Protein AF-A0A9W9K1G7-F1 (afdb_monomer_lite)

pLDDT: mean 81.19, std 14.68, range [48.09, 98.25]

Sequence (111 aa):
MTEQDDEAIGNQKRASWRSKCRATLSKHIYDVQLRIGNGGAGQSGLIKALANAFIKSSVRNGSDPLAVEWYNMIPSRASTTCKDGTIDIGITYTPAAESIAIMKGFAKGPA

Secondary structure (DSSP, 8-state):
--HHHHHHHHHHHHHHHHHHHHHHHT--SSEEEEEEEESHHHHTTHHHHHHHHHHHHHHHTTPPPEEEEEEE--HHHHHHHHHTTS-SEE--S-HHHHHHHHHTTSSPPP-

Radius of gyration: 20.98 Å; chains: 1; bounding box: 46×28×68 Å

Organism: NCBI:txid1131581

Structure (mmCIF, N/CA/C/O backbone):
data_AF-A0A9W9K1G7-F1
#
_entry.id   AF-A0A9W9K1G7-F1
#
loop_
_atom_site.group_PDB
_atom_site.id
_atom_site.type_symbol
_atom_site.label_atom_id
_atom_site.label_alt_id
_atom_site.label_comp_id
_atom_site.label_asym_id
_atom_site.label_entity_id
_atom_site.label_seq_id
_atom_site.pdbx_PDB_ins_code
_atom_site.Cartn_x
_atom_site.Cartn_y
_atom_site.Cartn_z
_atom_site.occupancy
_atom_site.B_iso_or_equiv
_atom_site.auth_seq_id
_atom_site.auth_comp_id
_atom_site.auth_asym_id
_atom_site.auth_atom_id
_atom_site.pdbx_PDB_model_num
ATOM 1 N N . MET A 1 1 ? 24.362 -0.437 51.561 1.00 55.97 1 MET A N 1
ATOM 2 C CA . MET A 1 1 ? 23.939 -0.453 50.150 1.00 55.97 1 MET A CA 1
ATOM 3 C C . MET A 1 1 ? 25.197 -0.446 49.328 1.00 55.97 1 MET A C 1
ATOM 5 O O . MET A 1 1 ? 26.000 0.467 49.491 1.00 55.97 1 MET A O 1
ATOM 9 N N . THR A 1 2 ? 25.430 -1.532 48.605 1.00 64.62 2 THR A N 1
ATOM 10 C CA . THR A 1 2 ? 26.621 -1.706 47.770 1.00 64.62 2 THR A CA 1
ATOM 11 C C . THR A 1 2 ? 26.306 -1.242 46.350 1.00 64.62 2 THR A C 1
ATOM 13 O O . THR A 1 2 ? 25.144 -1.184 45.954 1.00 64.62 2 THR A O 1
ATOM 16 N N . GLU A 1 3 ? 27.329 -0.935 45.555 1.00 62.25 3 GLU A N 1
ATOM 17 C CA . GLU A 1 3 ? 27.163 -0.558 44.140 1.00 62.25 3 GLU A CA 1
ATOM 18 C C . GLU A 1 3 ? 26.396 -1.623 43.326 1.00 62.25 3 GLU A C 1
ATOM 20 O O . GLU A 1 3 ? 25.726 -1.306 42.344 1.00 62.25 3 GLU A O 1
ATOM 25 N N . GLN A 1 4 ? 26.424 -2.880 43.778 1.00 63.47 4 GLN A N 1
ATOM 26 C CA . GLN A 1 4 ? 25.670 -3.988 43.189 1.00 63.47 4 GLN A CA 1
ATOM 27 C C . GLN A 1 4 ? 24.152 -3.842 43.381 1.00 63.47 4 GLN A C 1
ATOM 29 O O . GLN A 1 4 ? 23.384 -4.217 42.492 1.00 63.47 4 GLN A O 1
ATOM 34 N N . ASP A 1 5 ? 23.713 -3.259 44.499 1.00 62.88 5 ASP A N 1
ATOM 35 C CA . ASP A 1 5 ? 22.293 -3.025 44.774 1.00 62.88 5 ASP A CA 1
ATOM 36 C C . ASP A 1 5 ? 21.732 -1.916 43.861 1.00 62.88 5 ASP A C 1
ATOM 38 O O . ASP A 1 5 ? 20.621 -2.029 43.334 1.00 62.88 5 ASP A O 1
ATOM 42 N N . ASP A 1 6 ? 22.522 -0.870 43.600 1.00 63.22 6 ASP A N 1
ATOM 43 C CA . ASP A 1 6 ? 22.136 0.243 42.723 1.00 63.22 6 ASP A CA 1
ATOM 44 C C . ASP A 1 6 ? 22.085 -0.175 41.245 1.00 63.22 6 ASP A C 1
ATOM 46 O O . ASP A 1 6 ? 21.170 0.221 40.509 1.00 63.22 6 ASP A O 1
ATOM 50 N N . GLU A 1 7 ? 23.007 -1.039 40.808 1.00 72.31 7 GLU A N 1
ATOM 51 C CA . GLU A 1 7 ? 22.971 -1.621 39.465 1.00 72.31 7 GLU A CA 1
ATOM 52 C C . GLU A 1 7 ? 21.748 -2.532 39.277 1.00 72.31 7 GLU A C 1
ATOM 54 O O . GLU A 1 7 ? 21.070 -2.464 38.242 1.00 72.31 7 GLU A O 1
ATOM 59 N N . ALA A 1 8 ? 21.404 -3.330 40.293 1.00 67.25 8 ALA A N 1
ATOM 60 C CA . ALA A 1 8 ? 20.217 -4.178 40.277 1.00 67.25 8 ALA A CA 1
ATOM 61 C C . ALA A 1 8 ? 18.926 -3.346 40.161 1.00 67.25 8 ALA A C 1
ATOM 63 O O . ALA A 1 8 ? 18.073 -3.627 39.309 1.00 67.25 8 ALA A O 1
ATOM 64 N N . ILE A 1 9 ? 18.811 -2.257 40.928 1.00 71.62 9 ILE A N 1
ATOM 65 C CA . ILE A 1 9 ? 17.673 -1.327 40.858 1.00 71.62 9 ILE A CA 1
ATOM 66 C C . ILE A 1 9 ? 17.621 -0.626 39.491 1.00 71.62 9 ILE A C 1
ATOM 68 O O . ILE A 1 9 ? 16.543 -0.488 38.896 1.00 71.62 9 ILE A O 1
ATOM 72 N N . GLY A 1 10 ? 18.771 -0.210 38.955 1.00 69.00 10 GLY A N 1
ATOM 73 C CA . GLY A 1 10 ? 18.880 0.389 37.625 1.00 69.00 10 GLY A CA 1
ATOM 74 C C . GLY A 1 10 ? 18.454 -0.567 36.507 1.00 69.00 10 GLY A C 1
ATOM 75 O O . GLY A 1 10 ? 17.726 -0.179 35.585 1.00 69.00 10 GLY A O 1
ATOM 76 N N . ASN A 1 11 ? 18.837 -1.840 36.599 1.00 73.31 11 ASN A N 1
ATOM 77 C CA . ASN A 1 11 ? 18.451 -2.879 35.645 1.00 73.31 11 ASN A CA 1
ATOM 78 C C . ASN A 1 11 ? 16.961 -3.222 35.737 1.00 73.31 11 ASN A C 1
ATOM 80 O O . ASN A 1 11 ? 16.300 -3.339 34.701 1.00 73.31 11 ASN A O 1
ATOM 84 N N . GLN A 1 12 ? 16.394 -3.261 36.942 1.00 75.31 12 GLN A N 1
ATOM 85 C CA . GLN A 1 12 ? 14.964 -3.494 37.141 1.00 75.31 12 GLN A CA 1
ATOM 86 C C . GLN A 1 12 ? 14.103 -2.336 36.610 1.00 75.31 12 GLN A C 1
ATOM 88 O O . GLN A 1 12 ? 13.085 -2.562 35.946 1.00 75.31 12 GLN A O 1
ATOM 93 N N . LYS A 1 13 ? 14.542 -1.085 36.803 1.00 71.88 13 LYS A N 1
ATOM 94 C CA . LYS A 1 13 ? 13.880 0.098 36.227 1.00 71.88 13 LYS A CA 1
ATOM 95 C C . LYS A 1 13 ? 13.962 0.111 34.696 1.00 71.88 13 LYS A C 1
ATOM 97 O O . LYS A 1 13 ? 12.950 0.373 34.043 1.00 71.88 13 LYS A O 1
ATOM 102 N N . ARG A 1 14 ? 15.112 -0.248 34.107 1.00 73.19 14 ARG A N 1
ATOM 103 C CA . ARG A 1 14 ? 15.277 -0.376 32.643 1.00 73.19 14 ARG A CA 1
ATOM 104 C C . ARG A 1 14 ? 14.424 -1.500 32.051 1.00 73.19 14 ARG A C 1
ATOM 106 O O . ARG A 1 14 ? 13.835 -1.308 30.989 1.00 73.19 14 ARG A O 1
ATOM 113 N N . ALA A 1 15 ? 14.302 -2.639 32.731 1.00 69.06 15 ALA A N 1
ATOM 114 C CA . ALA A 1 15 ? 13.431 -3.738 32.311 1.00 69.06 15 ALA A CA 1
ATOM 115 C C . ALA A 1 15 ? 11.944 -3.338 32.346 1.00 69.06 15 ALA A C 1
ATOM 117 O O . ALA A 1 15 ? 11.220 -3.569 31.378 1.00 69.06 15 ALA A O 1
ATOM 118 N N . SER A 1 16 ? 11.510 -2.650 33.409 1.00 74.25 16 SER A N 1
ATOM 119 C CA . SER A 1 16 ? 10.149 -2.104 33.530 1.00 74.25 16 SER A CA 1
ATOM 120 C C . SER A 1 16 ? 9.831 -1.097 32.420 1.00 74.25 16 SER A C 1
ATOM 122 O O . SER A 1 16 ? 8.770 -1.167 31.794 1.00 74.25 16 SER A O 1
ATOM 124 N N . TRP A 1 17 ? 10.781 -0.211 32.104 1.00 61.56 17 TRP A N 1
ATOM 125 C CA . TRP A 1 17 ? 10.631 0.758 31.018 1.00 61.56 17 TRP A CA 1
ATOM 126 C C . TRP A 1 17 ? 10.562 0.074 29.644 1.00 61.56 17 TRP A C 1
ATOM 128 O O . TRP A 1 17 ? 9.677 0.378 28.848 1.00 61.56 17 TRP A O 1
ATOM 138 N N . ARG A 1 18 ? 11.411 -0.933 29.392 1.00 66.12 18 ARG A N 1
ATOM 139 C CA . ARG A 1 18 ? 11.390 -1.734 28.153 1.00 66.12 18 ARG A CA 1
ATOM 140 C C . ARG A 1 18 ? 10.088 -2.521 27.978 1.00 66.12 18 ARG A C 1
ATOM 142 O O . ARG A 1 18 ? 9.582 -2.573 26.859 1.00 66.12 18 ARG A O 1
ATOM 149 N N . SER A 1 19 ? 9.522 -3.088 29.045 1.00 64.75 19 SER A N 1
ATOM 150 C CA . SER A 1 19 ? 8.212 -3.756 28.992 1.00 64.75 19 SER A CA 1
ATOM 151 C C . SER A 1 19 ? 7.069 -2.776 28.735 1.00 64.75 19 SER A C 1
ATOM 153 O O . SER A 1 19 ? 6.206 -3.065 27.909 1.00 64.75 19 SER A O 1
ATOM 155 N N . LYS A 1 20 ? 7.081 -1.595 29.369 1.00 60.34 20 LYS A N 1
ATOM 156 C CA . LYS A 1 20 ? 6.067 -0.556 29.126 1.00 60.34 20 LYS A CA 1
ATOM 157 C C . LYS A 1 20 ? 6.135 -0.019 27.697 1.00 60.34 20 LYS A C 1
ATOM 159 O O . LYS A 1 20 ? 5.110 0.005 27.031 1.00 60.34 20 LYS A O 1
ATOM 164 N N . CYS A 1 21 ? 7.321 0.308 27.177 1.00 52.34 21 CYS A N 1
ATOM 165 C CA . CYS A 1 21 ? 7.474 0.729 25.781 1.00 52.34 21 CYS A CA 1
ATOM 166 C C . CYS A 1 21 ? 7.062 -0.368 24.791 1.00 52.34 21 CYS A C 1
ATOM 168 O O . CYS A 1 21 ? 6.413 -0.063 23.796 1.00 52.34 21 CYS A O 1
ATOM 170 N N . ARG A 1 22 ? 7.374 -1.642 25.068 1.00 51.97 22 ARG A N 1
ATOM 171 C CA . ARG A 1 22 ? 6.952 -2.774 24.225 1.00 51.97 22 ARG A CA 1
ATOM 172 C C . ARG A 1 22 ? 5.430 -2.970 24.231 1.00 51.97 22 ARG A C 1
ATOM 174 O O . ARG A 1 22 ? 4.864 -3.246 23.181 1.00 51.97 22 ARG A O 1
ATOM 181 N N . ALA A 1 23 ? 4.768 -2.770 25.372 1.00 52.72 23 ALA A N 1
ATOM 182 C CA . ALA A 1 23 ? 3.308 -2.815 25.470 1.00 52.72 23 ALA A CA 1
ATOM 183 C C . ALA A 1 23 ? 2.630 -1.654 24.716 1.00 52.72 23 ALA A C 1
ATOM 185 O O . ALA A 1 23 ? 1.567 -1.846 24.129 1.00 52.72 23 ALA A O 1
ATOM 186 N N . THR A 1 24 ? 3.257 -0.474 24.666 1.00 51.09 24 THR A N 1
ATOM 187 C CA . THR A 1 24 ? 2.746 0.673 23.894 1.00 51.09 24 THR A CA 1
ATOM 188 C C . THR A 1 24 ? 3.045 0.561 22.392 1.00 51.09 24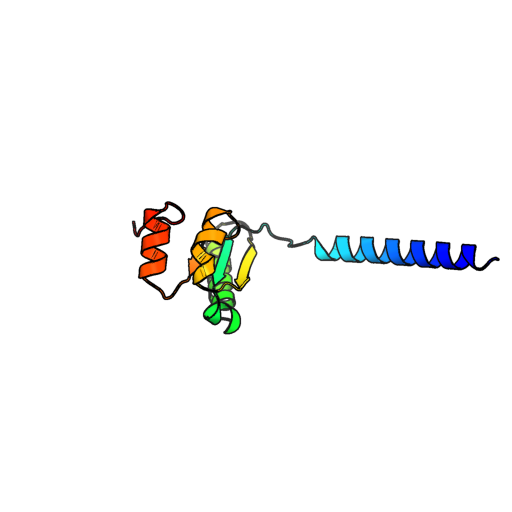 THR A C 1
ATOM 190 O O . THR A 1 24 ? 2.276 1.063 21.580 1.00 51.09 24 THR A O 1
ATOM 193 N N . LEU A 1 25 ? 4.126 -0.125 22.002 1.00 50.09 25 LEU A N 1
ATOM 194 C CA . LEU A 1 25 ? 4.546 -0.293 20.601 1.00 50.09 25 LEU A CA 1
ATOM 195 C C . LEU A 1 25 ?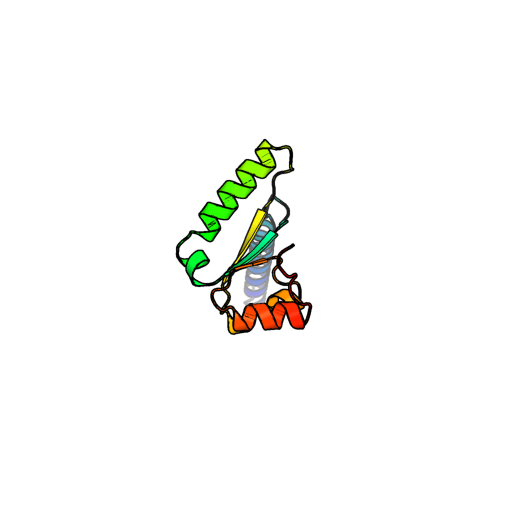 3.881 -1.479 19.877 1.00 50.09 25 LEU A C 1
ATOM 197 O O . LEU A 1 25 ? 4.049 -1.615 18.672 1.00 50.09 25 LEU A O 1
ATOM 201 N N . SER A 1 26 ? 3.119 -2.323 20.581 1.00 48.09 26 SER A N 1
ATOM 202 C CA . SER A 1 26 ? 2.462 -3.511 20.007 1.00 48.09 26 SER A CA 1
ATOM 203 C C . SER A 1 26 ? 1.007 -3.287 19.575 1.00 48.09 26 SER A C 1
ATOM 205 O O . SER A 1 26 ? 0.324 -4.252 19.238 1.00 48.09 26 SER A O 1
ATOM 207 N N . LYS A 1 27 ? 0.484 -2.058 19.607 1.00 49.09 27 LYS A N 1
ATOM 208 C CA . LYS A 1 27 ? -0.938 -1.820 19.336 1.00 49.09 27 LYS A CA 1
ATOM 209 C C . LYS A 1 27 ? -1.137 -0.997 18.072 1.00 49.09 27 LYS A C 1
ATOM 211 O O . LYS A 1 27 ? -1.598 0.139 18.124 1.00 49.09 27 LYS A O 1
ATOM 216 N N . HIS A 1 28 ? -0.878 -1.607 16.917 1.00 53.16 28 HIS A N 1
ATOM 217 C CA . HIS A 1 28 ? -1.801 -1.345 15.820 1.00 53.16 28 HIS A CA 1
ATOM 218 C C . HIS A 1 28 ? -3.163 -1.837 16.322 1.00 53.16 28 HIS A C 1
ATOM 220 O O . HIS A 1 28 ? -3.353 -3.015 16.594 1.00 53.16 28 HIS A O 1
ATOM 226 N N . ILE A 1 29 ? -4.071 -0.900 16.607 1.00 63.12 29 ILE A N 1
ATOM 227 C CA . ILE A 1 29 ? -5.417 -1.208 17.126 1.00 63.12 29 ILE A CA 1
ATOM 228 C C . ILE A 1 29 ? -6.229 -1.980 16.066 1.00 63.12 29 ILE A C 1
ATOM 230 O O . ILE A 1 29 ? -7.252 -2.579 16.379 1.00 63.12 29 ILE A O 1
ATOM 234 N N . TYR A 1 30 ? -5.742 -1.964 14.824 1.00 76.50 30 TYR A N 1
ATOM 235 C CA . TYR A 1 30 ? -6.322 -2.583 13.649 1.00 76.50 30 TYR A CA 1
ATOM 236 C C . TYR A 1 30 ? -5.363 -3.616 13.078 1.00 76.50 30 TYR A C 1
ATOM 238 O O . TYR A 1 30 ? -4.146 -3.416 13.104 1.00 76.50 30 TYR A O 1
ATOM 246 N N . ASP A 1 31 ? -5.932 -4.682 12.534 1.00 87.69 31 ASP A N 1
ATOM 247 C CA . ASP A 1 31 ? -5.176 -5.717 11.849 1.00 87.69 31 ASP A CA 1
ATOM 248 C C . ASP A 1 31 ? -4.592 -5.185 10.531 1.00 87.69 31 ASP A C 1
ATOM 250 O O . ASP A 1 31 ? -5.239 -4.408 9.816 1.00 87.69 31 ASP A O 1
ATOM 254 N N . VAL A 1 32 ? -3.356 -5.576 10.217 1.00 90.69 32 VAL A N 1
ATOM 255 C CA . VAL A 1 32 ? -2.698 -5.187 8.964 1.00 90.69 32 VAL A CA 1
ATOM 256 C C . VAL A 1 32 ? -3.181 -6.128 7.873 1.00 90.69 32 VAL A C 1
ATOM 258 O O . VAL A 1 32 ? -2.762 -7.278 7.805 1.00 90.69 32 VAL A O 1
ATOM 261 N N . GLN A 1 33 ? -4.042 -5.620 6.994 1.00 93.38 33 GLN A N 1
ATOM 262 C CA . GLN A 1 33 ? -4.623 -6.420 5.911 1.00 93.38 33 GLN A CA 1
ATOM 263 C C . GLN A 1 33 ? -3.999 -6.147 4.541 1.00 93.38 33 GLN A C 1
ATOM 265 O O . GLN A 1 33 ? -4.336 -6.816 3.566 1.00 93.38 33 GLN A O 1
ATOM 270 N N . LEU A 1 34 ? -3.113 -5.151 4.439 1.00 94.12 34 LEU A N 1
ATOM 271 C CA . LEU A 1 34 ? -2.440 -4.824 3.188 1.00 94.12 34 LEU A CA 1
ATOM 272 C C . LEU A 1 34 ? -1.068 -4.189 3.429 1.00 94.12 34 LEU A C 1
ATOM 274 O O . LEU A 1 34 ? -0.947 -3.192 4.140 1.00 94.12 34 LEU A O 1
ATOM 278 N N . ARG A 1 35 ? -0.042 -4.717 2.763 1.00 94.56 35 ARG A N 1
ATOM 279 C CA . ARG A 1 35 ? 1.338 -4.222 2.793 1.00 94.56 35 ARG A CA 1
ATOM 280 C C . ARG A 1 35 ? 1.764 -3.812 1.391 1.00 94.56 35 ARG A C 1
ATOM 282 O O . ARG A 1 35 ? 1.829 -4.641 0.480 1.00 94.56 35 ARG A O 1
ATOM 289 N N . ILE A 1 36 ? 2.065 -2.529 1.216 1.00 94.31 36 ILE A N 1
ATOM 290 C CA . ILE A 1 36 ? 2.426 -1.945 -0.079 1.00 94.31 36 ILE A CA 1
ATOM 291 C C . ILE A 1 36 ? 3.926 -1.657 -0.119 1.00 94.31 36 ILE A C 1
ATOM 293 O O . ILE A 1 36 ? 4.446 -0.887 0.689 1.00 94.31 36 ILE A O 1
ATOM 297 N N . GLY A 1 37 ? 4.623 -2.226 -1.099 1.00 92.56 37 GLY A N 1
ATOM 298 C CA . GLY A 1 37 ? 6.006 -1.890 -1.416 1.00 92.56 37 GLY A CA 1
ATOM 299 C C . GLY A 1 37 ? 6.090 -0.777 -2.457 1.00 92.56 37 GLY A C 1
ATOM 300 O O . GLY A 1 37 ? 5.562 -0.919 -3.561 1.00 92.56 37 GLY A O 1
ATOM 301 N N . ASN A 1 38 ? 6.771 0.326 -2.132 1.00 93.94 38 ASN A N 1
ATOM 302 C CA . ASN A 1 38 ? 7.127 1.373 -3.097 1.00 93.94 38 ASN A CA 1
ATOM 303 C C . ASN A 1 38 ? 8.253 2.286 -2.568 1.00 93.94 38 ASN A C 1
ATOM 305 O O . ASN A 1 38 ? 8.399 2.438 -1.361 1.00 93.94 38 ASN A O 1
ATOM 309 N N . GLY A 1 39 ? 9.026 2.914 -3.459 1.00 90.75 39 GLY A N 1
ATOM 310 C CA . GLY A 1 39 ? 10.013 3.941 -3.105 1.00 90.75 39 GLY A CA 1
ATOM 311 C C . GLY A 1 39 ? 9.432 5.362 -3.094 1.00 90.75 39 GLY A C 1
ATOM 312 O O . GLY A 1 39 ? 8.890 5.832 -2.092 1.00 90.75 39 GLY A O 1
ATOM 313 N N . GLY A 1 40 ? 9.565 6.068 -4.222 1.00 92.19 40 GLY A N 1
ATOM 314 C CA . GLY A 1 40 ? 9.293 7.508 -4.323 1.00 92.19 40 GLY A CA 1
ATOM 315 C C . GLY A 1 40 ? 7.847 7.933 -4.035 1.00 92.19 40 GLY A C 1
ATOM 316 O O . GLY A 1 40 ? 7.637 8.941 -3.361 1.00 92.19 40 GLY A O 1
ATOM 317 N N . ALA A 1 41 ? 6.837 7.166 -4.461 1.00 94.31 41 ALA A N 1
ATOM 318 C CA . ALA A 1 41 ? 5.445 7.484 -4.128 1.00 94.31 41 ALA A CA 1
ATOM 319 C C . ALA A 1 41 ? 5.179 7.352 -2.619 1.00 94.31 41 ALA A C 1
ATOM 321 O O . ALA A 1 41 ? 4.396 8.120 -2.060 1.00 94.31 41 ALA A O 1
ATOM 322 N N . GLY A 1 42 ? 5.869 6.439 -1.938 1.00 94.25 42 GLY A N 1
ATOM 323 C CA . GLY A 1 42 ? 5.833 6.344 -0.484 1.00 94.25 42 GLY A CA 1
ATOM 324 C C . GLY A 1 42 ? 6.416 7.581 0.196 1.00 94.25 42 GLY A C 1
ATOM 325 O O . GLY A 1 42 ? 5.734 8.229 0.990 1.00 94.25 42 GLY A O 1
ATOM 326 N N . GLN A 1 43 ? 7.630 7.973 -0.199 1.00 94.88 43 GLN A N 1
ATOM 327 C CA . GLN A 1 43 ? 8.308 9.159 0.343 1.00 94.88 43 GLN A CA 1
ATOM 328 C C . GLN A 1 43 ? 7.556 10.467 0.071 1.00 94.88 43 GLN A C 1
ATOM 330 O O . GLN A 1 43 ? 7.524 11.344 0.929 1.00 94.88 43 GLN A O 1
ATOM 335 N N . SER A 1 44 ? 6.912 10.590 -1.091 1.00 97.00 44 SER A N 1
ATOM 336 C CA . SER A 1 44 ? 6.100 11.767 -1.440 1.00 97.00 44 SER A CA 1
ATOM 337 C C . SER A 1 44 ? 4.784 11.877 -0.656 1.00 97.00 44 SER A C 1
ATOM 339 O O . SER A 1 44 ? 4.114 12.903 -0.718 1.00 97.00 44 SER A O 1
ATOM 341 N N . GLY A 1 45 ? 4.380 10.820 0.059 1.00 96.75 45 GLY A N 1
ATOM 342 C CA . GLY A 1 45 ? 3.099 10.752 0.762 1.00 96.75 45 GLY A CA 1
ATOM 343 C C . GLY A 1 45 ? 1.924 10.252 -0.085 1.00 96.75 45 GLY A C 1
ATOM 344 O O . GLY A 1 45 ? 0.831 10.071 0.458 1.00 96.75 45 GLY A O 1
ATOM 345 N N . LEU A 1 46 ? 2.123 9.953 -1.374 1.00 97.44 46 LEU A N 1
ATOM 346 C CA . LEU A 1 46 ? 1.073 9.409 -2.240 1.00 97.44 46 LEU A CA 1
ATOM 347 C C . LEU A 1 46 ? 0.525 8.073 -1.712 1.00 97.44 46 LEU A C 1
ATOM 349 O O . LEU A 1 46 ? -0.691 7.895 -1.670 1.00 97.44 46 LEU A O 1
ATOM 353 N N . ILE A 1 47 ? 1.387 7.166 -1.232 1.00 97.12 47 ILE A N 1
ATOM 354 C CA . ILE A 1 47 ? 0.937 5.885 -0.648 1.00 97.12 47 ILE A CA 1
ATOM 355 C C . ILE A 1 47 ? 0.051 6.116 0.579 1.00 97.12 47 ILE A C 1
ATOM 357 O O . ILE A 1 47 ? -0.973 5.456 0.728 1.00 97.12 47 ILE A O 1
ATOM 361 N N . LYS A 1 48 ? 0.378 7.105 1.421 1.00 97.12 48 LYS A N 1
ATOM 362 C CA . LYS A 1 48 ? -0.444 7.467 2.585 1.00 97.12 48 LYS A CA 1
ATOM 363 C C . LYS A 1 48 ? -1.815 7.999 2.165 1.00 97.12 48 LYS A C 1
ATOM 365 O O . LYS A 1 48 ? -2.825 7.619 2.754 1.00 97.12 48 LYS A O 1
ATOM 370 N N . ALA A 1 49 ? -1.864 8.875 1.160 1.00 98.25 49 ALA A N 1
ATOM 371 C CA . ALA A 1 49 ? -3.121 9.418 0.648 1.00 98.25 49 ALA A CA 1
ATOM 372 C C . ALA A 1 49 ? -4.011 8.314 0.052 1.00 98.25 49 ALA A C 1
ATOM 374 O O . ALA A 1 49 ? -5.195 8.231 0.388 1.00 98.25 49 ALA A O 1
ATOM 375 N N . LEU A 1 50 ? -3.422 7.433 -0.761 1.00 97.62 50 LEU A N 1
ATOM 376 C CA . LEU A 1 50 ? -4.106 6.300 -1.379 1.00 97.62 50 LEU A CA 1
ATOM 377 C C . LEU A 1 50 ? -4.632 5.310 -0.330 1.00 97.62 50 LEU A C 1
ATOM 379 O O . LEU A 1 50 ? -5.810 4.959 -0.359 1.00 97.62 50 LEU A O 1
ATOM 383 N N . ALA A 1 51 ? -3.793 4.915 0.632 1.00 97.06 51 ALA A N 1
ATOM 384 C CA . ALA A 1 51 ? -4.168 4.003 1.710 1.00 97.06 51 ALA A CA 1
ATOM 385 C C . ALA A 1 51 ? -5.335 4.553 2.541 1.00 97.06 51 ALA A C 1
ATOM 387 O O . ALA A 1 51 ? -6.308 3.848 2.789 1.00 97.06 51 ALA A O 1
ATOM 388 N N . ASN A 1 52 ? -5.294 5.837 2.906 1.00 96.69 52 ASN A N 1
ATOM 389 C CA . ASN A 1 52 ? -6.381 6.469 3.652 1.00 96.69 52 ASN A CA 1
ATOM 390 C C . ASN A 1 52 ? -7.694 6.506 2.859 1.00 96.69 52 ASN A C 1
ATOM 392 O O . ASN A 1 52 ? -8.762 6.307 3.438 1.00 96.69 52 ASN A O 1
ATOM 396 N N . ALA A 1 53 ? -7.632 6.781 1.554 1.00 97.81 53 ALA A N 1
ATOM 397 C CA . ALA A 1 53 ? -8.812 6.765 0.694 1.00 97.81 53 ALA A CA 1
ATOM 398 C C . ALA A 1 53 ? -9.405 5.351 0.586 1.00 97.81 53 ALA A C 1
ATOM 400 O O . ALA A 1 53 ? -10.619 5.189 0.719 1.00 97.81 53 ALA A O 1
ATOM 401 N N . PHE A 1 54 ? -8.547 4.338 0.424 1.00 96.56 54 PHE A N 1
ATOM 402 C CA . PHE A 1 54 ? -8.939 2.932 0.409 1.00 96.56 54 PHE A CA 1
ATOM 403 C C . PHE A 1 54 ? -9.601 2.515 1.725 1.00 96.56 54 PHE A C 1
ATOM 405 O O . PHE A 1 54 ? -10.756 2.107 1.698 1.00 96.56 54 PHE A O 1
ATOM 412 N N . ILE A 1 55 ? -8.942 2.718 2.874 1.00 95.50 55 ILE A N 1
ATOM 413 C CA . ILE A 1 55 ? -9.482 2.370 4.202 1.00 95.50 55 ILE A CA 1
ATOM 414 C C . ILE A 1 55 ? -10.857 3.016 4.414 1.00 95.50 55 ILE A C 1
ATOM 416 O O . ILE A 1 55 ? -11.811 2.338 4.787 1.00 95.50 55 ILE A O 1
ATOM 420 N 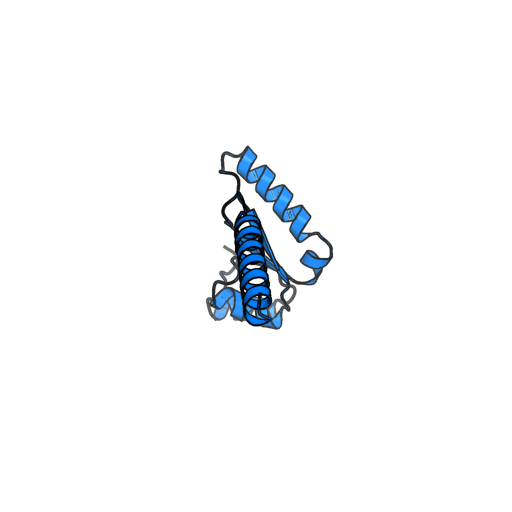N . LYS A 1 56 ? -10.992 4.318 4.119 1.00 96.44 56 LYS A N 1
ATOM 421 C CA . LYS A 1 56 ? -12.279 5.025 4.233 1.00 96.44 56 LYS A CA 1
ATOM 422 C C . LYS A 1 56 ? -13.354 4.41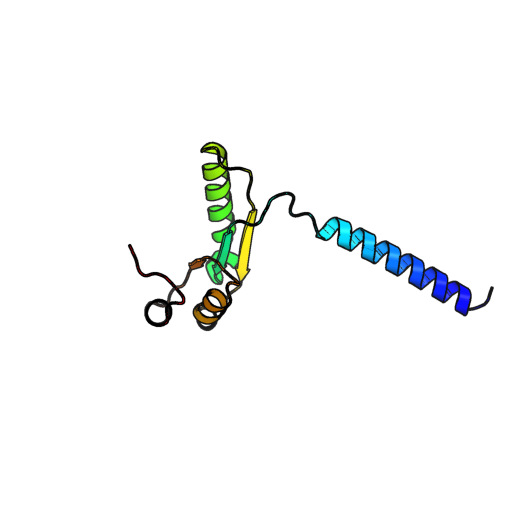9 3.337 1.00 96.44 56 LYS A C 1
ATOM 424 O O . LYS A 1 56 ? -14.514 4.367 3.735 1.00 96.44 56 LYS A O 1
ATOM 429 N N . SER A 1 57 ? -12.993 4.013 2.122 1.00 97.56 57 SER A N 1
ATOM 430 C CA . SER A 1 57 ? -13.929 3.378 1.199 1.00 97.56 57 SER A CA 1
ATOM 431 C C . SER A 1 57 ? -14.340 1.987 1.672 1.00 97.56 57 SER A C 1
ATOM 433 O O . SER A 1 57 ? -15.528 1.689 1.656 1.00 97.56 57 SER A O 1
ATOM 435 N N . SER A 1 58 ? -13.392 1.166 2.122 1.00 95.81 58 SER A N 1
ATOM 436 C CA . SER A 1 58 ? -13.651 -0.189 2.617 1.00 95.81 58 SER A CA 1
ATOM 437 C C . SER A 1 58 ? -14.557 -0.165 3.844 1.00 95.81 58 SER A C 1
ATOM 439 O O . SER A 1 58 ? -15.590 -0.827 3.853 1.00 95.81 58 SER A O 1
ATOM 441 N N . VAL A 1 59 ? -14.248 0.685 4.830 1.00 95.00 59 VAL A N 1
ATOM 442 C CA . VAL A 1 59 ? -15.074 0.831 6.040 1.00 95.00 59 VAL A CA 1
ATOM 443 C C . VAL A 1 59 ? -16.474 1.348 5.702 1.00 95.00 59 VAL A C 1
ATOM 445 O O . VAL A 1 59 ? -17.465 0.818 6.194 1.00 95.00 59 VAL A O 1
ATOM 448 N N . ARG A 1 60 ? -16.592 2.337 4.803 1.00 96.94 60 ARG A N 1
ATOM 449 C CA . ARG A 1 60 ? -17.904 2.818 4.330 1.00 96.94 60 ARG A CA 1
ATOM 450 C C . ARG A 1 60 ? -18.718 1.713 3.647 1.00 96.94 60 ARG A C 1
ATOM 452 O O . ARG A 1 60 ? -19.941 1.740 3.716 1.00 96.94 60 ARG A O 1
ATOM 459 N N . ASN A 1 61 ? -18.046 0.760 3.011 1.00 96.88 61 ASN A N 1
ATOM 460 C CA . ASN A 1 61 ? -18.663 -0.367 2.319 1.00 96.88 61 ASN A CA 1
ATOM 461 C C . ASN A 1 61 ? -18.869 -1.598 3.228 1.00 96.88 61 ASN A C 1
ATOM 463 O O . ASN A 1 61 ? -19.211 -2.665 2.725 1.00 96.88 61 ASN A O 1
ATOM 467 N N . GLY A 1 62 ? -18.686 -1.458 4.545 1.00 94.69 62 GLY A N 1
ATOM 468 C CA . GLY A 1 62 ? -18.997 -2.497 5.529 1.00 94.69 62 GLY A CA 1
ATOM 469 C C . GLY A 1 62 ? -17.835 -3.415 5.907 1.00 94.69 62 GLY A C 1
ATOM 470 O O . GLY A 1 62 ? -18.059 -4.384 6.624 1.00 94.69 62 GLY A O 1
ATOM 471 N N . SER A 1 63 ? -16.608 -3.141 5.454 1.00 93.69 63 SER A N 1
ATOM 472 C CA . SER A 1 63 ? -15.424 -3.835 5.976 1.00 93.69 63 SER A CA 1
ATOM 473 C C . SER A 1 63 ? -15.090 -3.367 7.393 1.00 93.69 63 SER A C 1
ATOM 475 O O . SER A 1 63 ? -15.283 -2.196 7.732 1.00 93.69 63 SER A O 1
ATOM 477 N N . ASP A 1 64 ? -14.506 -4.256 8.193 1.00 91.19 64 ASP A N 1
ATOM 478 C CA . ASP A 1 64 ? -13.935 -3.877 9.483 1.00 91.19 64 ASP A CA 1
ATOM 479 C C . ASP A 1 64 ? -12.788 -2.863 9.312 1.00 91.19 64 ASP A C 1
ATOM 481 O O . ASP A 1 64 ? -12.111 -2.843 8.274 1.00 91.19 64 ASP A O 1
ATOM 485 N N . PRO A 1 65 ? -12.532 -2.006 10.317 1.00 88.88 65 PRO A N 1
ATOM 486 C CA . PRO A 1 65 ? -11.365 -1.137 10.321 1.00 88.88 65 PRO A CA 1
ATOM 487 C C . PRO A 1 65 ? -10.062 -1.927 10.140 1.00 88.88 65 PRO A C 1
ATOM 489 O O . PRO A 1 65 ? -9.770 -2.853 10.895 1.00 88.88 65 PRO A O 1
ATOM 492 N N . LEU A 1 66 ? -9.260 -1.516 9.159 1.00 91.19 66 LEU A N 1
ATOM 493 C CA . LEU A 1 66 ? -8.020 -2.184 8.769 1.00 91.19 66 LEU A CA 1
ATOM 494 C C . LEU A 1 66 ? -6.840 -1.208 8.718 1.00 91.19 66 LEU A C 1
ATOM 496 O O . LEU A 1 66 ? -7.015 -0.002 8.514 1.00 91.19 66 LEU A O 1
ATOM 500 N N . ALA A 1 67 ? -5.631 -1.740 8.871 1.00 92.69 67 ALA A N 1
ATOM 501 C CA . ALA A 1 67 ? -4.386 -1.015 8.670 1.00 92.69 67 ALA A CA 1
ATOM 502 C C . ALA A 1 67 ? -3.740 -1.379 7.326 1.00 92.69 67 ALA A C 1
ATOM 504 O O . ALA A 1 67 ? -3.821 -2.514 6.851 1.00 92.69 67 ALA A O 1
ATOM 505 N N . VAL A 1 68 ? -3.073 -0.387 6.734 1.00 94.94 68 VAL A N 1
ATOM 506 C CA . VAL A 1 68 ? -2.238 -0.543 5.541 1.00 94.94 68 VAL A CA 1
ATOM 507 C C . VAL A 1 68 ? -0.819 -0.126 5.903 1.00 94.94 68 VAL A C 1
ATOM 509 O O . VAL A 1 68 ? -0.605 0.993 6.374 1.00 94.94 68 VAL A O 1
ATOM 512 N N . GLU A 1 69 ? 0.146 -1.006 5.665 1.00 94.81 69 GLU A N 1
ATOM 513 C CA . GLU A 1 69 ? 1.564 -0.735 5.888 1.00 94.81 69 GLU A CA 1
ATOM 514 C C . GLU A 1 69 ? 2.279 -0.366 4.591 1.00 94.81 69 GLU A C 1
ATOM 516 O O . GLU A 1 69 ? 1.934 -0.824 3.498 1.00 94.81 69 GLU A O 1
ATOM 521 N N . TRP A 1 70 ? 3.319 0.455 4.724 1.00 94.38 70 TRP A N 1
ATOM 522 C CA . TRP A 1 70 ? 4.190 0.831 3.621 1.00 94.38 70 TRP A CA 1
ATOM 523 C C . TRP A 1 70 ? 5.622 0.370 3.887 1.00 94.38 70 TRP A C 1
ATOM 525 O O . TRP A 1 70 ? 6.220 0.701 4.910 1.00 94.38 70 TRP A O 1
ATOM 535 N N . TYR A 1 71 ? 6.183 -0.334 2.909 1.00 91.69 71 TYR A N 1
ATOM 536 C CA . TYR A 1 71 ? 7.579 -0.735 2.871 1.00 91.69 71 TYR A CA 1
ATOM 537 C C . TYR A 1 71 ? 8.320 0.106 1.835 1.00 91.69 71 TYR A C 1
ATOM 539 O O . TYR A 1 71 ? 8.029 0.052 0.635 1.00 91.69 71 TYR A O 1
ATOM 547 N N . ASN A 1 72 ? 9.312 0.870 2.295 1.00 88.31 72 ASN A N 1
ATOM 548 C CA . ASN A 1 72 ? 10.207 1.590 1.399 1.00 88.31 72 ASN A CA 1
ATOM 549 C C . ASN A 1 72 ? 11.099 0.585 0.654 1.00 88.31 72 ASN A C 1
ATOM 551 O O . ASN A 1 72 ? 11.975 -0.035 1.260 1.00 88.31 72 ASN A O 1
ATOM 555 N N . MET A 1 73 ? 10.870 0.415 -0.650 1.00 78.31 73 MET A N 1
ATOM 556 C CA . MET A 1 73 ? 11.581 -0.572 -1.467 1.00 78.31 73 MET A CA 1
ATOM 557 C C . MET A 1 73 ? 12.246 0.054 -2.693 1.00 78.31 73 MET A C 1
ATOM 559 O O . MET A 1 73 ? 11.718 0.973 -3.319 1.00 78.31 73 MET A O 1
ATOM 563 N N . ILE A 1 74 ? 13.383 -0.519 -3.085 1.00 69.94 74 ILE A N 1
ATOM 564 C CA . ILE A 1 74 ? 14.038 -0.242 -4.367 1.00 69.94 74 ILE A CA 1
ATOM 565 C C . ILE A 1 74 ? 13.490 -1.244 -5.402 1.00 69.94 74 ILE A C 1
ATOM 567 O O . ILE A 1 74 ? 13.379 -2.425 -5.063 1.00 69.94 74 ILE A O 1
ATOM 571 N N . PRO A 1 75 ? 13.187 -0.843 -6.656 1.00 64.94 75 PRO A N 1
ATOM 572 C CA . PRO A 1 75 ? 12.560 -1.720 -7.655 1.00 64.94 75 PRO A CA 1
ATOM 573 C C . PRO A 1 75 ? 13.269 -3.063 -7.891 1.00 64.94 75 PRO A C 1
ATOM 575 O O . PRO A 1 75 ? 12.607 -4.078 -8.084 1.00 64.94 75 PRO A O 1
ATOM 578 N N . SER A 1 76 ? 14.603 -3.110 -7.798 1.00 65.31 76 SER A N 1
ATOM 579 C CA . SER A 1 76 ? 15.377 -4.355 -7.935 1.00 65.31 76 SER A CA 1
ATOM 580 C C . SER A 1 76 ? 15.059 -5.405 -6.863 1.00 65.31 76 SER A C 1
ATOM 582 O O . SER A 1 76 ? 15.236 -6.597 -7.107 1.00 65.31 76 SER A O 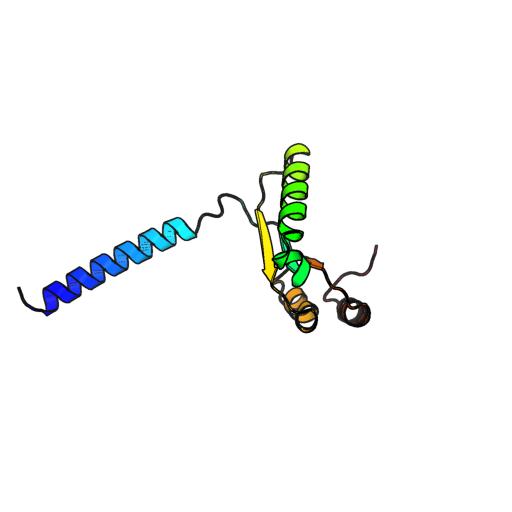1
ATOM 584 N N . ARG A 1 77 ? 14.555 -4.985 -5.695 1.00 63.75 77 ARG A N 1
ATOM 585 C CA . ARG A 1 77 ? 14.177 -5.862 -4.576 1.00 63.75 77 ARG A CA 1
ATOM 586 C C . ARG A 1 77 ? 12.694 -6.229 -4.552 1.00 63.75 77 ARG A C 1
ATOM 588 O O . ARG A 1 77 ? 12.317 -7.084 -3.758 1.00 63.75 77 ARG A O 1
ATOM 595 N N . ALA A 1 78 ? 11.869 -5.639 -5.420 1.00 62.25 78 ALA A N 1
ATOM 596 C CA . ALA A 1 78 ? 10.421 -5.867 -5.418 1.00 62.25 78 ALA A CA 1
ATOM 597 C C . ALA A 1 78 ? 10.065 -7.351 -5.620 1.00 62.25 78 ALA A C 1
ATOM 599 O O . ALA A 1 78 ? 9.227 -7.905 -4.913 1.00 62.25 78 ALA A O 1
ATOM 600 N N . SER A 1 79 ? 10.765 -8.019 -6.544 1.00 62.81 79 SER A N 1
ATOM 601 C CA . SER A 1 79 ? 10.549 -9.438 -6.855 1.00 62.81 79 SER A CA 1
ATOM 602 C C . SER A 1 79 ? 10.830 -10.363 -5.663 1.00 62.81 79 SER A C 1
ATOM 604 O O . SER A 1 79 ? 10.050 -11.274 -5.400 1.00 62.81 79 SER A O 1
ATOM 606 N N . THR A 1 80 ? 11.902 -10.111 -4.907 1.00 62.28 80 THR A N 1
ATOM 607 C CA . THR A 1 80 ? 12.271 -10.915 -3.733 1.00 62.28 80 THR A CA 1
ATOM 608 C C . THR A 1 80 ? 11.354 -10.642 -2.546 1.00 62.28 80 THR A C 1
ATOM 610 O O . THR A 1 80 ? 10.944 -11.574 -1.869 1.00 62.28 80 THR A O 1
ATOM 613 N N . THR A 1 81 ? 10.952 -9.386 -2.325 1.00 61.44 81 THR A N 1
ATOM 614 C CA . THR A 1 81 ? 10.052 -9.043 -1.211 1.00 61.44 81 THR A CA 1
ATOM 615 C C . THR A 1 81 ? 8.630 -9.561 -1.418 1.00 61.44 81 THR A C 1
ATOM 617 O O . THR A 1 81 ? 7.985 -9.941 -0.443 1.00 61.44 81 THR A O 1
ATOM 620 N N . CYS A 1 82 ? 8.145 -9.611 -2.667 1.00 70.56 82 CYS A N 1
ATOM 621 C CA . CYS A 1 82 ? 6.890 -10.296 -2.998 1.00 70.56 82 CYS A CA 1
ATOM 622 C C . CYS A 1 82 ? 7.023 -11.812 -2.821 1.00 70.56 82 CYS A C 1
ATOM 624 O O . CYS A 1 82 ? 6.157 -12.426 -2.205 1.00 70.56 82 CYS A O 1
ATOM 626 N N . LYS A 1 83 ? 8.120 -12.412 -3.309 1.00 73.44 83 LYS A N 1
ATOM 627 C CA . LYS A 1 83 ? 8.372 -13.855 -3.172 1.00 73.44 83 LYS A CA 1
ATOM 628 C C . LYS A 1 83 ? 8.329 -14.314 -1.712 1.00 73.44 83 LYS A C 1
ATOM 630 O O . LYS A 1 83 ? 7.716 -15.334 -1.416 1.00 73.44 83 LYS A O 1
ATOM 635 N N . ASP A 1 84 ? 8.958 -13.559 -0.818 1.00 82.44 84 ASP A N 1
ATOM 636 C CA . ASP A 1 84 ? 9.066 -13.920 0.598 1.00 82.44 84 ASP A CA 1
ATOM 637 C C . ASP A 1 84 ? 7.817 -13.511 1.408 1.00 82.44 84 ASP A C 1
ATOM 639 O O . ASP A 1 84 ? 7.810 -13.600 2.634 1.00 82.44 84 ASP A O 1
ATOM 643 N N . GLY A 1 85 ? 6.759 -13.021 0.745 1.00 81.31 85 GLY A N 1
ATOM 644 C CA . GLY A 1 85 ? 5.506 -12.618 1.386 1.00 81.31 85 GLY A CA 1
ATOM 645 C C . GLY A 1 85 ? 5.647 -11.417 2.324 1.00 81.31 85 GLY A C 1
ATOM 646 O O . GLY A 1 85 ? 4.827 -11.246 3.225 1.00 81.31 85 GLY A O 1
ATOM 647 N N . THR A 1 86 ? 6.691 -10.596 2.148 1.00 86.94 86 THR A N 1
ATOM 648 C CA . THR A 1 86 ? 6.922 -9.386 2.959 1.00 86.94 86 THR A CA 1
ATOM 649 C C . THR A 1 86 ? 5.936 -8.277 2.597 1.00 86.94 86 THR A C 1
ATOM 651 O O . THR A 1 86 ? 5.502 -7.532 3.470 1.00 86.94 86 THR A O 1
ATOM 654 N N . ILE A 1 87 ? 5.578 -8.180 1.317 1.00 89.94 87 ILE A N 1
ATOM 655 C CA . ILE A 1 87 ? 4.581 -7.241 0.795 1.00 89.94 87 ILE A CA 1
ATOM 656 C C . ILE A 1 87 ? 3.510 -8.006 0.021 1.00 89.94 87 ILE A C 1
ATOM 658 O O . ILE A 1 87 ? 3.801 -9.046 -0.568 1.00 89.94 87 ILE A O 1
ATOM 662 N N . ASP A 1 88 ? 2.301 -7.454 -0.022 1.00 91.19 88 ASP A N 1
ATOM 663 C CA . ASP A 1 88 ? 1.179 -8.027 -0.770 1.00 91.19 88 ASP A CA 1
ATOM 664 C C . ASP A 1 88 ? 1.092 -7.420 -2.178 1.00 91.19 88 ASP A C 1
ATOM 666 O O . ASP A 1 88 ? 0.789 -8.114 -3.147 1.00 91.19 88 ASP A O 1
ATOM 670 N N . ILE A 1 89 ? 1.399 -6.121 -2.305 1.00 90.56 89 ILE A N 1
ATOM 671 C CA . ILE A 1 89 ? 1.375 -5.381 -3.575 1.00 90.56 89 ILE A CA 1
ATOM 672 C C . ILE A 1 89 ? 2.661 -4.568 -3.737 1.00 90.56 89 ILE A C 1
ATOM 674 O O . ILE A 1 89 ? 3.050 -3.817 -2.842 1.00 90.56 89 ILE A O 1
ATOM 678 N N . GLY A 1 90 ? 3.296 -4.665 -4.906 1.00 90.06 90 GLY A N 1
ATOM 679 C CA . GLY A 1 90 ? 4.407 -3.802 -5.307 1.00 90.06 90 GLY A CA 1
ATOM 680 C C . GLY A 1 90 ? 3.975 -2.791 -6.369 1.00 90.06 90 GLY A C 1
ATOM 681 O O . GLY A 1 90 ? 3.443 -3.183 -7.402 1.00 90.06 90 GLY A O 1
ATOM 682 N N . ILE A 1 91 ? 4.233 -1.499 -6.141 1.00 91.12 91 ILE A N 1
AT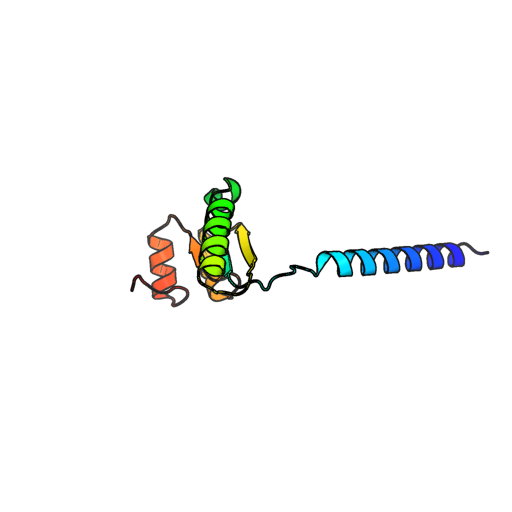OM 683 C CA . ILE A 1 91 ? 4.079 -0.456 -7.169 1.00 91.12 91 ILE A CA 1
ATOM 684 C C . ILE A 1 91 ? 5.463 -0.145 -7.731 1.00 91.12 91 ILE A C 1
ATOM 686 O O . ILE A 1 91 ? 6.313 0.418 -7.030 1.00 91.12 91 ILE A O 1
ATOM 690 N N . THR A 1 92 ? 5.689 -0.515 -8.986 1.00 89.44 92 THR A N 1
ATOM 691 C CA . THR A 1 92 ? 6.975 -0.398 -9.682 1.00 89.44 92 THR A CA 1
ATOM 692 C C . THR A 1 92 ? 6.868 0.483 -10.925 1.00 89.44 92 THR A C 1
ATOM 694 O O . THR A 1 92 ? 5.786 0.898 -11.326 1.00 89.44 92 THR A O 1
ATOM 697 N N . TYR A 1 93 ? 8.025 0.824 -11.495 1.00 88.75 93 TYR A N 1
ATOM 698 C CA . TYR A 1 93 ? 8.149 1.703 -12.662 1.00 88.75 93 TYR A CA 1
ATOM 699 C C . TYR A 1 93 ? 9.045 1.060 -13.731 1.00 88.75 93 TYR A C 1
ATOM 701 O O . TYR A 1 93 ? 9.765 1.747 -14.452 1.00 88.75 93 TYR A O 1
ATOM 709 N N . THR A 1 94 ? 9.124 -0.275 -13.756 1.00 88.94 94 THR A N 1
ATOM 710 C CA . THR A 1 94 ? 10.102 -1.000 -14.580 1.00 88.94 94 THR A CA 1
ATOM 711 C C . THR A 1 94 ? 9.443 -2.232 -15.200 1.00 88.94 94 THR A C 1
ATOM 713 O O . THR A 1 94 ? 9.504 -3.314 -14.609 1.00 88.94 94 THR A O 1
ATOM 716 N N . PRO A 1 95 ? 8.886 -2.107 -16.420 1.00 89.69 95 PRO A N 1
ATOM 717 C CA . PRO A 1 95 ? 8.138 -3.183 -17.077 1.00 89.69 95 PRO A CA 1
ATOM 718 C C . PRO A 1 95 ? 8.907 -4.504 -17.211 1.00 89.69 95 PRO A C 1
ATOM 720 O O . PRO A 1 95 ? 8.338 -5.588 -17.091 1.00 89.69 95 PRO A O 1
ATOM 723 N N . ALA A 1 96 ? 10.228 -4.440 -17.411 1.00 87.19 96 ALA A N 1
ATOM 724 C CA . ALA A 1 96 ? 11.071 -5.633 -17.471 1.00 87.19 96 ALA A CA 1
ATOM 725 C C . ALA A 1 96 ? 11.103 -6.396 -16.132 1.00 87.19 96 ALA A C 1
ATOM 727 O O . ALA A 1 96 ? 11.015 -7.622 -16.113 1.00 87.19 96 ALA A O 1
ATOM 728 N N . ALA A 1 97 ? 11.189 -5.682 -15.004 1.00 81.38 97 ALA A N 1
ATOM 729 C CA . ALA A 1 97 ? 11.184 -6.295 -13.678 1.00 81.38 97 ALA A CA 1
ATOM 730 C C . ALA A 1 97 ? 9.807 -6.891 -13.339 1.00 81.38 97 ALA A C 1
ATOM 732 O O . ALA A 1 97 ? 9.738 -7.982 -12.775 1.00 81.38 97 ALA A O 1
ATOM 733 N N . GLU A 1 98 ? 8.729 -6.213 -13.738 1.00 86.56 98 GLU A N 1
ATOM 734 C CA . GLU A 1 98 ? 7.346 -6.696 -13.609 1.00 86.56 98 GLU A CA 1
ATOM 735 C C . GLU A 1 98 ? 7.134 -7.987 -14.404 1.00 86.56 98 GLU A C 1
ATOM 737 O O . GLU A 1 98 ? 6.656 -8.984 -13.862 1.00 86.56 98 GLU A O 1
ATOM 742 N N . SER A 1 99 ? 7.597 -8.013 -15.657 1.00 89.00 99 SER A N 1
ATOM 743 C CA . SER A 1 99 ? 7.524 -9.198 -16.519 1.00 89.00 99 SER A CA 1
ATOM 744 C C . SER A 1 99 ? 8.267 -10.387 -15.908 1.00 89.00 99 SER A C 1
ATOM 746 O O . SER A 1 99 ? 7.756 -11.505 -15.898 1.00 89.00 99 SER A O 1
ATOM 748 N N . ILE A 1 100 ? 9.456 -10.152 -15.339 1.00 86.06 100 ILE A N 1
ATOM 749 C CA . ILE A 1 100 ? 10.227 -11.190 -14.644 1.00 86.06 100 ILE A CA 1
ATOM 750 C C . ILE A 1 100 ? 9.491 -11.681 -13.390 1.00 86.06 100 ILE A C 1
ATOM 752 O O . ILE A 1 100 ? 9.491 -12.881 -13.125 1.00 86.06 100 ILE A O 1
ATOM 756 N N . ALA A 1 101 ? 8.870 -10.789 -12.614 1.00 86.00 101 ALA A N 1
ATOM 757 C CA . ALA A 1 101 ? 8.119 -11.169 -11.419 1.00 86.00 101 ALA A CA 1
ATOM 758 C C . ALA A 1 101 ? 6.899 -12.041 -11.759 1.00 86.00 101 ALA A C 1
ATOM 760 O O . ALA A 1 101 ? 6.669 -13.041 -11.080 1.00 86.00 101 ALA A O 1
ATOM 761 N N . ILE A 1 102 ? 6.176 -11.711 -12.834 1.00 90.12 102 ILE A N 1
ATOM 762 C CA . ILE A 1 102 ? 5.052 -12.511 -13.344 1.00 90.12 102 ILE A CA 1
ATOM 763 C C . ILE A 1 102 ? 5.550 -13.870 -13.841 1.00 90.12 102 ILE A C 1
ATOM 765 O O . ILE A 1 102 ? 5.057 -14.907 -13.409 1.00 90.12 102 ILE A O 1
ATOM 769 N N . MET A 1 103 ? 6.575 -13.876 -14.698 1.00 89.94 103 MET A N 1
ATOM 770 C CA . MET A 1 103 ? 7.144 -15.103 -15.267 1.00 89.94 103 MET A CA 1
ATOM 771 C C . MET A 1 103 ? 7.659 -16.063 -14.189 1.00 89.94 103 MET A C 1
ATOM 773 O O . MET A 1 103 ? 7.534 -17.276 -14.325 1.00 89.94 103 MET A O 1
ATOM 777 N N . LYS A 1 104 ? 8.224 -15.528 -13.100 1.00 87.31 104 LYS A N 1
ATOM 778 C CA . LYS A 1 104 ? 8.706 -16.315 -11.956 1.00 87.31 104 LYS A CA 1
ATOM 779 C C . LYS A 1 104 ? 7.609 -16.681 -10.948 1.00 87.31 104 LYS A C 1
ATOM 781 O O . LYS A 1 104 ? 7.913 -17.347 -9.963 1.00 87.31 104 LYS A O 1
ATOM 786 N N . GLY A 1 105 ? 6.366 -16.247 -11.165 1.00 87.69 105 GLY A N 1
ATOM 787 C CA . GLY A 1 105 ? 5.232 -16.535 -10.284 1.00 87.69 105 GLY A CA 1
ATOM 788 C C . GLY A 1 105 ? 5.241 -15.768 -8.958 1.00 87.69 105 GLY A C 1
ATOM 789 O O . GLY A 1 105 ? 4.542 -16.154 -8.028 1.00 87.69 105 GLY A O 1
ATOM 790 N N . PHE A 1 106 ? 6.024 -14.692 -8.845 1.00 85.75 106 PHE A N 1
ATOM 791 C CA . PHE A 1 106 ? 6.046 -13.830 -7.654 1.00 85.75 106 PHE A CA 1
ATOM 792 C C . PHE A 1 106 ? 4.920 -12.793 -7.667 1.00 85.75 106 PHE A C 1
ATOM 794 O O . PHE A 1 106 ? 4.568 -12.248 -6.627 1.00 85.75 106 PHE A O 1
ATOM 801 N N . ALA A 1 107 ? 4.382 -12.508 -8.851 1.00 87.00 107 ALA A N 1
ATOM 802 C CA . ALA A 1 107 ? 3.260 -11.613 -9.066 1.00 87.00 107 ALA A CA 1
ATOM 803 C C . ALA A 1 107 ? 2.271 -12.247 -10.048 1.00 87.00 107 ALA A C 1
ATOM 805 O O . ALA A 1 107 ? 2.621 -13.142 -10.820 1.00 87.00 107 ALA A O 1
ATOM 806 N N . LYS A 1 108 ? 1.031 -11.759 -10.032 1.00 88.31 108 LYS A N 1
ATOM 807 C CA . LYS A 1 108 ? 0.019 -12.110 -11.032 1.00 88.31 108 LYS A CA 1
ATOM 808 C C . LYS A 1 108 ? 0.072 -11.102 -12.178 1.00 88.31 108 LYS A C 1
ATOM 810 O O . LYS A 1 108 ? 0.328 -9.922 -11.945 1.00 88.31 108 LYS A O 1
ATOM 815 N N . GLY A 1 109 ? -0.155 -11.572 -13.403 1.00 82.81 109 GLY A N 1
ATOM 816 C CA . GLY A 1 109 ? -0.377 -10.685 -14.543 1.00 82.81 109 GLY A CA 1
ATOM 817 C C . GLY A 1 109 ? -1.710 -9.933 -14.426 1.00 82.81 109 GLY A C 1
ATOM 818 O O . GLY A 1 109 ? -2.518 -10.268 -13.553 1.00 82.81 109 GLY A O 1
ATOM 819 N N . PRO A 1 110 ? -1.950 -8.933 -15.293 1.00 77.88 110 PRO A N 1
ATOM 820 C CA . PRO A 1 110 ? -3.271 -8.327 -15.420 1.00 77.88 110 PRO A CA 1
ATOM 821 C C . PRO A 1 110 ? -4.319 -9.418 -15.682 1.00 77.88 110 PRO A C 1
ATOM 823 O O . PRO A 1 110 ? -4.048 -10.348 -16.446 1.00 77.88 110 PRO A O 1
ATOM 826 N N . ALA A 1 111 ? -5.463 -9.316 -15.003 1.00 65.75 111 ALA A N 1
ATOM 827 C CA . ALA A 1 111 ? -6.610 -10.198 -15.207 1.00 65.75 111 ALA A CA 1
ATOM 828 C C . ALA A 1 111 ? -7.364 -9.849 -16.495 1.00 65.75 111 ALA A C 1
ATOM 830 O O . ALA A 1 111 ? -7.380 -8.647 -16.852 1.00 65.75 111 ALA A O 1
#

Foldseek 3Di:
DDPVVVVVVVVVVVVVVVVVVVVVVPDPVAEAPFEEEDAPCVVVCVVVVVQVVVQVVCVVVPDDRHDYHYDHDDLVCPLVCLVVVVGDYYDDDDVVSVVVSCVVVSDPDDD